Protein AF-A0A2E9J231-F1 (afdb_monomer)

Secondary structure (DSSP, 8-state):
-------HHHHHHHHHHTT--EEEEEEEETTEEEEEEEEETTEEEEEE------TTTTTS-SS-TT-EEEEEEEEEEPGGGHHHHHHHHHHHHHTT-EEE--SPPPTTS-EEEEEEEEEE--TT----HHHHHHHHHHHHHHHHHHHHTT-

Foldseek 3Di:
DDDLWCAQVVLQVLCVVVPFDWDWAWPDVVQTFIWIWTQDPNFTKIKGTFRDPDPVNVPPDPPPQPGWIKIKGKDKAAQVCVVLVVQLQVQVVVVQKHKDFVDDQDPRRITIIMIMHIGHDDGPDNDDSVNVVVVNVVNVCSNVVSVVVSD

Structure (mmCIF, N/CA/C/O backbone):
data_AF-A0A2E9J231-F1
#
_entry.id   AF-A0A2E9J231-F1
#
loop_
_atom_site.group_PDB
_atom_site.id
_atom_site.type_symbol
_atom_site.label_atom_id
_atom_site.label_alt_id
_atom_site.label_comp_id
_atom_site.label_asym_id
_atom_site.label_entity_id
_atom_site.label_seq_id
_atom_site.pdbx_PDB_ins_code
_atom_site.Cartn_x
_atom_site.Cartn_y
_atom_site.Cartn_z
_atom_site.occupancy
_atom_site.B_iso_or_equiv
_atom_site.auth_seq_id
_atom_site.auth_comp_id
_atom_site.auth_as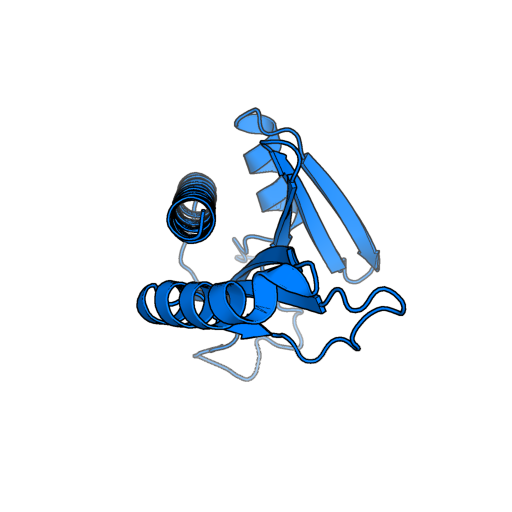ym_id
_atom_site.auth_atom_id
_atom_site.pdbx_PDB_model_num
ATOM 1 N N . MET A 1 1 ? 23.426 4.637 -20.842 1.00 31.00 1 MET A N 1
ATOM 2 C CA . MET A 1 1 ? 22.431 5.181 -19.900 1.00 31.00 1 MET A CA 1
ATOM 3 C C . MET A 1 1 ? 21.522 4.022 -19.512 1.00 31.00 1 MET A C 1
ATOM 5 O O . MET A 1 1 ? 20.734 3.590 -20.341 1.00 31.00 1 MET A O 1
ATOM 9 N N . ARG A 1 2 ? 21.750 3.392 -18.357 1.00 39.44 2 ARG A N 1
ATOM 10 C CA . ARG A 1 2 ? 20.934 2.273 -17.866 1.00 39.44 2 ARG A CA 1
ATOM 11 C C . ARG A 1 2 ? 20.510 2.614 -16.450 1.00 39.44 2 ARG A C 1
ATOM 13 O O . ARG A 1 2 ? 21.340 2.570 -15.558 1.00 39.44 2 ARG A O 1
ATOM 20 N N . THR A 1 3 ? 19.240 2.944 -16.291 1.00 44.28 3 THR A N 1
ATOM 21 C CA . THR A 1 3 ? 18.551 2.940 -15.002 1.00 44.28 3 THR A CA 1
ATOM 22 C C . THR A 1 3 ? 17.097 2.588 -15.297 1.00 44.28 3 THR A C 1
ATOM 24 O O . THR A 1 3 ? 16.215 3.430 -15.475 1.00 44.28 3 THR A O 1
ATOM 27 N N . ASN A 1 4 ? 16.853 1.280 -15.403 1.00 50.91 4 ASN A N 1
ATOM 28 C CA . ASN A 1 4 ? 15.524 0.668 -15.431 1.00 50.91 4 ASN A CA 1
ATOM 29 C C . ASN A 1 4 ? 14.847 0.758 -14.044 1.00 50.91 4 ASN A C 1
ATOM 31 O O . ASN A 1 4 ? 14.121 -0.139 -13.643 1.00 50.91 4 ASN A O 1
ATOM 35 N N . GLU A 1 5 ? 15.062 1.845 -13.301 1.00 62.34 5 GLU A N 1
ATOM 36 C CA . GLU A 1 5 ? 14.550 2.002 -11.940 1.00 62.34 5 GLU A CA 1
ATOM 37 C C . GLU A 1 5 ? 13.026 2.158 -11.987 1.00 62.34 5 GLU A C 1
ATOM 39 O O . GLU A 1 5 ? 12.504 2.960 -12.774 1.00 62.34 5 GLU A O 1
ATOM 44 N N . LEU A 1 6 ? 12.316 1.347 -11.198 1.00 74.44 6 LEU A N 1
ATOM 45 C CA . LEU A 1 6 ? 10.869 1.411 -10.986 1.00 74.44 6 LEU A CA 1
ATOM 46 C C . LEU A 1 6 ? 10.516 2.663 -10.179 1.00 74.44 6 LEU A C 1
ATOM 48 O O . LEU A 1 6 ? 10.205 2.585 -8.993 1.00 74.44 6 LEU A O 1
ATOM 52 N N . SER A 1 7 ? 10.569 3.827 -10.819 1.00 83.25 7 SER A N 1
ATOM 53 C CA . SER A 1 7 ? 10.063 5.056 -10.215 1.00 83.25 7 SER A CA 1
ATOM 54 C C . SER A 1 7 ? 8.559 4.959 -9.964 1.00 83.25 7 SER A C 1
ATOM 56 O O . SER A 1 7 ? 7.843 4.234 -10.666 1.00 83.25 7 SER A O 1
ATOM 58 N N . SER A 1 8 ? 8.050 5.752 -9.020 1.00 87.75 8 SER A N 1
ATOM 59 C CA . SER A 1 8 ? 6.607 5.854 -8.761 1.00 87.75 8 SER A CA 1
ATOM 60 C C . SER A 1 8 ?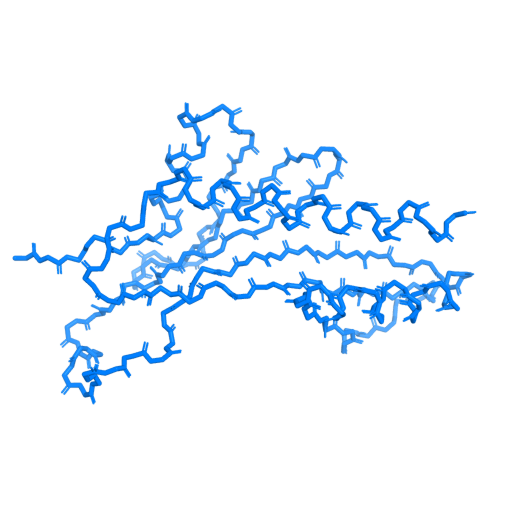 5.809 6.158 -10.034 1.00 87.75 8 SER A C 1
ATOM 62 O O . SER A 1 8 ? 4.732 5.604 -10.238 1.00 87.75 8 SER A O 1
ATOM 64 N N . ARG A 1 9 ? 6.365 6.945 -10.965 1.00 88.50 9 ARG A N 1
ATOM 65 C CA . ARG A 1 9 ? 5.754 7.207 -12.277 1.00 88.50 9 ARG A CA 1
ATOM 66 C C . ARG A 1 9 ? 5.621 5.956 -13.146 1.00 88.50 9 ARG A C 1
ATOM 68 O O . ARG A 1 9 ? 4.551 5.725 -13.702 1.00 88.50 9 ARG A O 1
ATOM 75 N N . LYS A 1 10 ? 6.671 5.134 -13.255 1.00 88.00 10 LYS A N 1
ATOM 76 C CA . LYS A 1 10 ? 6.605 3.876 -14.021 1.00 88.00 10 LYS A CA 1
ATOM 77 C C . LYS A 1 10 ? 5.633 2.887 -13.386 1.00 88.00 10 LYS A C 1
ATOM 79 O O . LYS A 1 10 ? 4.888 2.222 -14.104 1.00 88.00 10 LYS A O 1
ATOM 84 N N . ILE A 1 11 ? 5.620 2.816 -12.053 1.00 91.38 11 ILE A N 1
ATOM 85 C CA . ILE A 1 11 ? 4.663 1.993 -11.306 1.00 91.38 11 ILE A CA 1
ATOM 86 C C . ILE A 1 11 ? 3.233 2.455 -11.608 1.00 91.38 11 ILE A C 1
ATOM 88 O O . ILE A 1 11 ? 2.403 1.633 -11.987 1.00 91.38 11 ILE A O 1
ATOM 92 N N . TYR A 1 12 ? 2.961 3.760 -11.531 1.00 93.81 12 TYR A N 1
ATOM 93 C CA . TYR A 1 12 ? 1.663 4.344 -11.870 1.00 93.81 12 TYR A CA 1
ATOM 94 C C . TYR A 1 12 ? 1.226 3.997 -13.299 1.00 93.81 12 TYR A C 1
ATOM 96 O O . TYR A 1 12 ? 0.130 3.478 -13.501 1.00 93.81 12 TYR A O 1
ATOM 104 N N . GLU A 1 13 ? 2.081 4.220 -14.299 1.00 93.06 13 GLU A N 1
ATOM 105 C CA . GLU A 1 13 ? 1.758 3.903 -15.696 1.00 93.06 13 GLU A CA 1
ATOM 106 C C . GLU A 1 13 ? 1.474 2.411 -15.905 1.00 93.06 13 GLU A C 1
ATOM 108 O O . GLU A 1 13 ? 0.564 2.046 -16.653 1.00 93.06 13 GLU A O 1
ATOM 113 N N . GLY A 1 14 ? 2.246 1.547 -15.245 1.00 93.31 14 GLY A N 1
ATOM 114 C CA . GLY A 1 14 ? 2.055 0.105 -15.290 1.00 93.31 14 GLY A CA 1
ATOM 115 C C . GLY A 1 14 ? 0.740 -0.342 -14.641 1.00 93.31 14 GLY A C 1
ATOM 116 O O . GLY A 1 14 ? -0.001 -1.119 -15.240 1.00 93.31 14 GLY A O 1
ATOM 117 N N . LEU A 1 15 ? 0.403 0.202 -13.469 1.00 95.00 15 LEU A N 1
ATOM 118 C CA . LEU A 1 15 ? -0.863 -0.061 -12.778 1.00 95.00 15 LEU A CA 1
ATOM 119 C C . LEU A 1 15 ? -2.072 0.418 -13.591 1.00 95.00 15 LEU A C 1
ATOM 121 O O . LEU A 1 15 ? -3.029 -0.340 -13.758 1.00 95.00 15 LEU A O 1
ATOM 125 N N . LYS A 1 16 ? -2.013 1.623 -14.177 1.00 96.31 16 LYS A N 1
ATOM 126 C CA . LYS A 1 16 ? -3.076 2.137 -15.060 1.00 96.31 16 LYS A CA 1
ATOM 127 C C . LYS A 1 16 ? -3.297 1.230 -16.267 1.00 96.31 16 LYS A C 1
ATOM 129 O O . LYS A 1 16 ? -4.442 0.949 -16.611 1.00 96.31 16 LYS A O 1
ATOM 134 N N . LYS A 1 17 ? -2.222 0.741 -16.898 1.00 96.00 17 LYS A N 1
ATOM 135 C CA . LYS A 1 17 ? -2.308 -0.217 -18.018 1.00 96.00 17 LYS A CA 1
ATOM 136 C C . LYS A 1 17 ? -2.927 -1.552 -17.599 1.00 96.00 17 LYS A C 1
ATOM 138 O O . LYS A 1 17 ? -3.641 -2.151 -18.395 1.00 96.00 17 LYS A O 1
ATOM 143 N N . ALA A 1 18 ? -2.683 -1.992 -16.365 1.00 95.38 18 ALA A N 1
ATOM 144 C CA . ALA A 1 18 ? -3.286 -3.191 -15.787 1.00 95.38 18 ALA A CA 1
ATOM 145 C C . ALA A 1 18 ? -4.738 -2.988 -15.299 1.00 95.38 18 ALA A C 1
ATOM 147 O O . ALA A 1 18 ? -5.363 -3.944 -14.849 1.00 95.38 18 ALA A O 1
ATOM 148 N N . GLY A 1 19 ? -5.293 -1.773 -15.409 1.00 96.38 19 GLY A N 1
ATOM 149 C CA . GLY A 1 19 ? -6.690 -1.472 -15.084 1.00 96.38 19 GLY A CA 1
ATOM 150 C C . GLY A 1 19 ? -6.951 -1.065 -13.632 1.00 96.38 19 GLY A C 1
ATOM 151 O O . GLY A 1 19 ? -8.109 -1.009 -13.229 1.00 96.38 19 GLY A O 1
ATOM 152 N N . TYR A 1 20 ? -5.910 -0.768 -12.850 1.00 96.75 20 TYR A N 1
ATOM 153 C CA . TYR A 1 20 ? -6.082 -0.265 -11.487 1.00 96.75 20 TYR A CA 1
ATOM 154 C C . TYR A 1 20 ? -6.616 1.173 -11.485 1.00 96.75 20 TYR A C 1
ATOM 156 O O . TYR A 1 20 ? -6.170 2.032 -12.256 1.00 96.75 20 TYR A O 1
ATOM 164 N N . GLU A 1 21 ? -7.546 1.448 -10.572 1.00 97.19 21 GLU A N 1
ATOM 165 C CA . GLU A 1 21 ? -7.937 2.808 -10.221 1.00 97.19 21 GLU A CA 1
ATOM 166 C C . GLU A 1 21 ? -6.859 3.398 -9.308 1.00 97.19 21 GLU A C 1
ATOM 168 O O . GLU A 1 21 ? -6.712 3.013 -8.148 1.00 97.19 21 GLU A O 1
ATOM 173 N N . CYS A 1 22 ? -6.038 4.286 -9.861 1.00 96.88 22 CYS A N 1
ATOM 174 C CA . CYS A 1 22 ? -4.944 4.901 -9.130 1.00 96.88 22 CYS A CA 1
ATOM 175 C C . CYS A 1 22 ? -4.607 6.295 -9.656 1.00 96.88 22 CYS A C 1
ATOM 177 O O . CYS A 1 22 ? -4.841 6.592 -10.836 1.00 96.88 22 CYS A O 1
ATOM 179 N N . ASP A 1 23 ? -3.977 7.079 -8.784 1.00 96.81 23 ASP A N 1
ATOM 180 C CA . ASP A 1 23 ? -3.450 8.416 -9.039 1.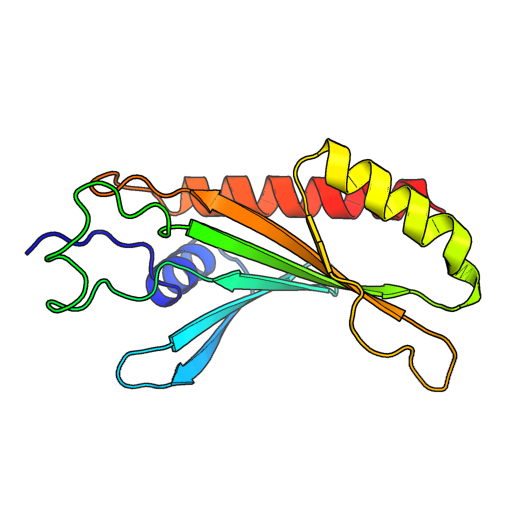00 96.81 23 ASP A CA 1
ATOM 181 C C . ASP A 1 23 ? -1.968 8.509 -8.659 1.00 96.81 23 ASP A C 1
ATOM 183 O O . ASP A 1 23 ? -1.460 7.753 -7.828 1.00 96.81 23 ASP A O 1
ATOM 187 N N . LEU A 1 24 ? -1.267 9.449 -9.293 1.00 93.56 24 LEU A N 1
ATOM 188 C CA . LEU A 1 24 ? 0.119 9.784 -8.981 1.00 93.56 24 LEU A CA 1
ATOM 189 C C . LEU A 1 24 ? 0.143 11.087 -8.176 1.00 93.56 24 LEU A C 1
ATOM 191 O O . LEU A 1 24 ? -0.113 12.162 -8.721 1.00 93.56 24 LEU A O 1
ATOM 195 N N . ASP A 1 25 ? 0.463 10.981 -6.891 1.00 91.25 25 ASP A N 1
ATOM 196 C CA . ASP A 1 25 ? 0.592 12.106 -5.967 1.00 91.25 25 ASP A CA 1
ATOM 197 C C . ASP A 1 25 ? 2.043 12.604 -5.988 1.00 91.25 25 ASP A C 1
ATOM 199 O O . ASP A 1 25 ? 2.957 11.878 -5.598 1.00 91.25 25 ASP A O 1
ATOM 203 N N . ILE A 1 26 ? 2.256 13.817 -6.507 1.00 86.62 26 ILE A N 1
ATOM 204 C CA . ILE A 1 26 ? 3.575 14.431 -6.710 1.00 86.62 26 ILE A CA 1
ATOM 205 C C . ILE A 1 26 ? 3.698 15.629 -5.773 1.00 86.62 26 ILE A C 1
ATOM 207 O O . ILE A 1 26 ? 3.012 16.635 -5.968 1.00 86.62 26 ILE A O 1
ATOM 211 N N . TRP A 1 27 ? 4.624 15.570 -4.816 1.00 84.50 27 TRP A N 1
ATOM 212 C CA . TRP A 1 27 ? 4.870 16.681 -3.887 1.00 84.50 27 TRP A CA 1
ATOM 213 C C . TRP A 1 27 ? 6.138 17.479 -4.212 1.00 84.50 27 TRP A C 1
ATOM 215 O O . TRP A 1 27 ? 6.282 18.611 -3.751 1.00 84.50 27 TRP A O 1
ATOM 225 N N . MET A 1 28 ? 7.026 16.953 -5.062 1.00 73.94 28 MET A N 1
ATOM 226 C CA . MET A 1 28 ? 8.160 17.694 -5.622 1.00 73.94 28 MET A CA 1
ATOM 227 C C . MET A 1 28 ? 8.327 17.357 -7.102 1.00 73.94 28 MET A C 1
ATOM 229 O O . MET A 1 28 ? 8.202 16.201 -7.483 1.00 73.94 28 MET A O 1
ATOM 233 N N . LYS A 1 29 ? 8.587 18.359 -7.954 1.00 72.38 29 LYS A N 1
ATOM 234 C CA . LYS A 1 29 ? 8.720 18.157 -9.412 1.00 72.38 29 LYS A CA 1
ATOM 235 C C . LYS A 1 29 ? 10.165 17.986 -9.892 1.00 72.38 29 LYS A C 1
ATOM 237 O O . LYS A 1 29 ? 10.371 17.357 -10.925 1.00 72.38 29 LYS A O 1
ATOM 242 N N . THR A 1 30 ? 11.148 18.543 -9.177 1.00 73.19 30 THR A N 1
ATOM 243 C CA . THR A 1 30 ? 12.561 18.516 -9.591 1.00 73.19 30 THR A CA 1
ATOM 244 C C . THR A 1 30 ? 13.509 18.469 -8.374 1.00 73.19 30 THR A C 1
ATOM 246 O O . THR A 1 30 ? 13.688 19.510 -7.73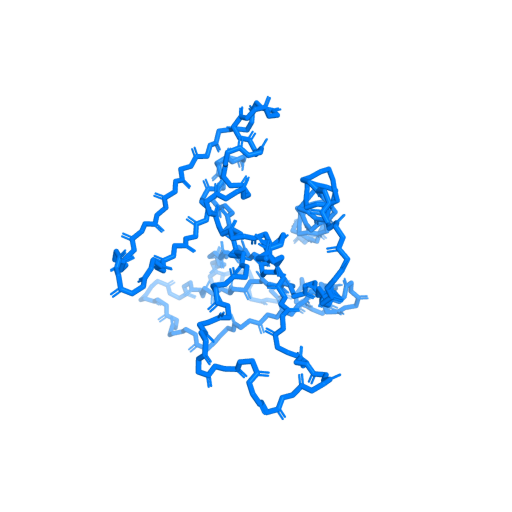8 1.00 73.19 30 THR A O 1
ATOM 249 N N . PRO A 1 31 ? 14.146 17.316 -8.065 1.00 67.81 31 PRO A N 1
ATOM 250 C CA . PRO A 1 31 ?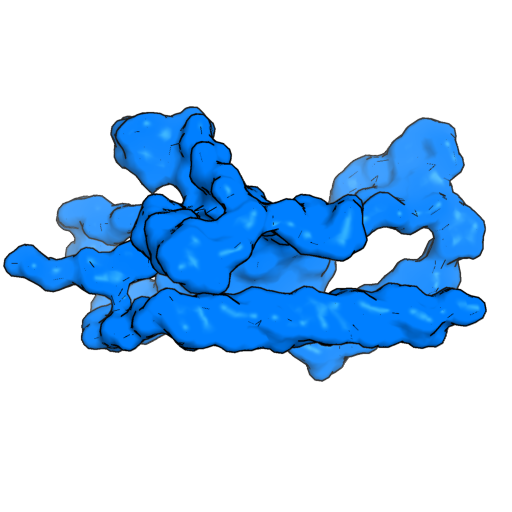 13.830 15.990 -8.612 1.00 67.81 31 PRO A CA 1
ATOM 251 C C . PRO A 1 31 ? 12.376 15.599 -8.303 1.00 67.81 31 PRO A C 1
ATOM 253 O O . PRO A 1 31 ? 11.761 16.141 -7.386 1.00 67.81 31 PRO A O 1
ATOM 256 N N . GLU A 1 32 ? 11.795 14.727 -9.124 1.00 72.75 32 GLU A N 1
ATOM 257 C CA . GLU A 1 32 ? 10.419 14.275 -8.912 1.00 72.75 32 GLU A CA 1
ATOM 258 C C . GLU A 1 32 ? 10.350 13.364 -7.690 1.00 72.75 32 GLU A C 1
ATOM 260 O O . GLU A 1 32 ? 10.996 12.321 -7.691 1.00 72.75 32 GLU A O 1
ATOM 265 N N . TRP A 1 33 ? 9.557 13.752 -6.691 1.00 78.50 33 TRP A N 1
ATOM 266 C CA . TRP A 1 33 ? 9.192 12.915 -5.551 1.00 78.50 33 TRP A CA 1
ATOM 267 C C . TRP A 1 33 ? 7.693 12.667 -5.610 1.00 78.50 33 TRP A C 1
ATOM 269 O O . TRP A 1 33 ? 6.890 13.612 -5.611 1.00 78.50 33 TRP A O 1
ATOM 279 N N . ALA A 1 34 ? 7.337 11.394 -5.744 1.00 85.38 34 ALA A N 1
ATOM 280 C CA . ALA A 1 34 ? 5.974 10.986 -6.012 1.00 85.38 34 ALA A CA 1
ATOM 281 C C . ALA A 1 34 ? 5.660 9.619 -5.409 1.00 85.38 34 ALA A C 1
ATOM 283 O O . ALA A 1 34 ? 6.542 8.791 -5.195 1.00 85.38 34 ALA A O 1
ATOM 284 N N . ARG A 1 35 ? 4.371 9.353 -5.218 1.00 91.62 35 ARG A N 1
ATOM 285 C CA . ARG A 1 35 ? 3.836 8.063 -4.774 1.00 91.62 35 ARG A CA 1
ATOM 286 C C . ARG A 1 35 ? 2.574 7.737 -5.545 1.00 91.62 35 ARG A C 1
ATOM 288 O O . ARG A 1 35 ? 1.872 8.630 -6.018 1.00 91.62 35 ARG A O 1
ATOM 295 N N . VAL A 1 36 ? 2.275 6.455 -5.664 1.00 95.12 36 VAL A N 1
ATOM 296 C CA . VAL A 1 36 ? 1.060 5.981 -6.317 1.00 95.12 36 VAL A CA 1
ATOM 297 C C . VAL A 1 36 ? 0.014 5.690 -5.257 1.00 95.12 36 VAL A C 1
ATOM 299 O O . VAL A 1 36 ? 0.258 4.875 -4.371 1.00 95.12 36 VAL A O 1
ATOM 302 N N . GLN A 1 37 ? -1.144 6.334 -5.358 1.00 96.62 37 GLN A N 1
ATOM 303 C CA . GLN A 1 37 ? -2.315 6.029 -4.543 1.00 96.62 37 GLN A CA 1
ATOM 304 C C . GLN A 1 37 ? -3.236 5.104 -5.331 1.00 96.62 37 GLN A C 1
ATOM 306 O O . GLN A 1 37 ? -3.651 5.447 -6.433 1.00 96.62 37 GLN A O 1
ATOM 311 N N . ILE A 1 38 ? -3.540 3.930 -4.787 1.00 97.06 38 ILE A N 1
ATOM 312 C CA . ILE A 1 38 ? -4.414 2.924 -5.396 1.00 97.06 38 ILE A CA 1
ATOM 313 C C . ILE A 1 38 ? -5.707 2.870 -4.593 1.00 97.06 38 ILE A C 1
ATOM 315 O O . ILE A 1 38 ? -5.677 2.672 -3.376 1.00 97.06 38 ILE A O 1
ATOM 319 N N . PHE A 1 39 ? -6.838 3.003 -5.274 1.00 95.31 39 PHE A N 1
ATOM 320 C CA . PHE A 1 39 ? -8.162 2.980 -4.669 1.00 95.31 39 PHE A CA 1
ATOM 321 C C . PHE A 1 39 ? -8.775 1.595 -4.872 1.00 95.31 39 PHE A C 1
ATOM 323 O O . PHE A 1 39 ? -9.086 1.191 -5.990 1.00 95.31 39 PHE A O 1
ATOM 330 N N . GLN A 1 40 ? -8.904 0.826 -3.790 1.00 92.25 40 GLN A N 1
ATOM 331 C CA . GLN A 1 40 ? -9.422 -0.541 -3.855 1.00 92.25 40 GLN A CA 1
ATOM 332 C C . GLN A 1 40 ? -10.167 -0.907 -2.569 1.00 92.25 40 GLN A C 1
ATOM 334 O O . GLN A 1 40 ? -9.656 -0.715 -1.464 1.00 92.25 40 GLN A O 1
ATOM 339 N N . ASP A 1 41 ? -11.371 -1.472 -2.708 1.00 87.62 41 ASP A N 1
ATOM 340 C CA . ASP A 1 41 ? -12.223 -1.945 -1.602 1.00 87.62 41 ASP A CA 1
ATOM 341 C C . ASP A 1 41 ? -12.494 -0.877 -0.525 1.00 87.62 41 ASP A C 1
ATOM 343 O O . ASP A 1 41 ? -12.437 -1.155 0.681 1.00 87.62 41 ASP A O 1
ATOM 347 N N . GLY A 1 42 ? -12.730 0.366 -0.968 1.00 87.62 42 GLY A N 1
ATOM 348 C CA . GLY A 1 42 ? -12.957 1.528 -0.102 1.00 87.62 42 GLY A CA 1
ATOM 349 C C . GLY A 1 42 ? -11.728 1.973 0.697 1.00 87.62 42 GLY A C 1
ATOM 350 O O . GLY A 1 42 ? -11.875 2.702 1.676 1.00 87.62 42 GLY A O 1
ATOM 351 N N . LYS A 1 43 ? -10.529 1.509 0.325 1.00 91.38 43 LYS A N 1
ATOM 352 C CA . LYS A 1 43 ? -9.255 1.849 0.965 1.00 91.38 43 LYS A CA 1
ATOM 353 C C . LYS A 1 43 ? -8.331 2.526 -0.035 1.00 91.38 43 LYS A C 1
ATOM 355 O O . LYS A 1 43 ? -8.368 2.220 -1.228 1.00 91.38 43 LYS A O 1
ATOM 360 N N . THR A 1 44 ? -7.466 3.382 0.489 1.00 95.00 44 THR A N 1
ATOM 361 C CA . THR A 1 44 ? -6.363 3.975 -0.262 1.00 95.00 44 THR A CA 1
ATOM 362 C C . THR A 1 44 ? -5.074 3.288 0.155 1.00 95.00 44 THR A C 1
ATOM 364 O O . THR A 1 44 ? -4.700 3.306 1.328 1.00 95.00 44 THR A O 1
ATOM 367 N N . TRP A 1 45 ? -4.411 2.667 -0.810 1.00 96.19 45 TRP A N 1
ATOM 368 C CA . TRP A 1 45 ? -3.111 2.037 -0.638 1.00 96.19 45 TRP A CA 1
ATOM 369 C C . TRP A 1 45 ? -2.044 2.897 -1.288 1.00 96.19 45 TRP A C 1
ATOM 371 O O . TRP A 1 45 ? -2.306 3.529 -2.308 1.00 96.19 45 TRP A O 1
ATOM 381 N N . THR A 1 46 ? -0.836 2.872 -0.745 1.00 95.44 46 THR A N 1
ATOM 382 C CA . THR A 1 46 ? 0.269 3.666 -1.277 1.00 95.44 46 THR A CA 1
ATOM 383 C C . THR A 1 46 ? 1.403 2.754 -1.719 1.00 95.44 46 THR A C 1
ATOM 385 O O . THR A 1 46 ? 1.792 1.850 -0.977 1.00 95.44 46 THR A O 1
ATOM 388 N N . ILE A 1 47 ? 1.932 3.001 -2.920 1.00 93.38 47 ILE A N 1
ATOM 389 C CA . ILE A 1 47 ? 3.188 2.420 -3.400 1.00 93.38 47 ILE A CA 1
ATOM 390 C C . ILE A 1 47 ? 4.168 3.545 -3.727 1.00 93.38 47 ILE A C 1
ATOM 392 O O . ILE A 1 47 ? 3.860 4.424 -4.532 1.00 93.38 47 ILE A O 1
ATOM 396 N N . GLU A 1 48 ? 5.359 3.485 -3.148 1.00 88.75 48 GLU A N 1
ATOM 397 C CA . GLU A 1 48 ? 6.485 4.351 -3.495 1.00 88.75 48 GLU A CA 1
ATOM 398 C C . GLU A 1 48 ? 7.522 3.512 -4.241 1.00 88.75 48 GLU A C 1
ATOM 400 O O . GLU A 1 48 ? 7.896 2.414 -3.813 1.00 88.75 48 GLU A O 1
ATOM 405 N N . GLY A 1 49 ? 7.912 4.004 -5.413 1.00 82.88 49 GLY A N 1
ATOM 406 C CA . GLY A 1 49 ? 8.987 3.435 -6.206 1.00 82.88 49 GLY A CA 1
ATOM 407 C C . GLY A 1 49 ? 10.352 3.948 -5.767 1.00 82.88 49 GLY A C 1
ATOM 408 O O . GLY A 1 49 ? 10.491 4.681 -4.794 1.00 82.88 49 GLY A O 1
ATOM 409 N N . VAL A 1 50 ? 11.370 3.577 -6.531 1.00 77.19 50 VAL A N 1
ATOM 410 C CA . VAL A 1 50 ? 12.731 4.069 -6.323 1.00 77.19 50 VAL A CA 1
ATOM 411 C C . VAL A 1 50 ? 12.837 5.481 -6.896 1.00 77.19 50 VAL A C 1
ATOM 413 O O . VAL A 1 50 ? 12.708 5.673 -8.110 1.00 77.19 50 VAL A O 1
ATOM 416 N N . ASP A 1 51 ? 13.077 6.463 -6.033 1.00 62.31 51 ASP A N 1
ATOM 417 C CA . ASP A 1 51 ? 13.383 7.827 -6.452 1.00 62.31 51 ASP A CA 1
ATOM 418 C C . ASP A 1 51 ? 14.831 7.879 -6.959 1.00 62.31 51 ASP A C 1
ATOM 420 O O . ASP A 1 51 ? 15.763 7.490 -6.260 1.00 62.31 51 ASP A O 1
ATOM 424 N N . ALA A 1 52 ? 14.985 8.307 -8.213 1.00 52.19 52 ALA A N 1
ATOM 425 C CA . ALA A 1 52 ? 16.203 8.264 -9.021 1.00 52.19 52 ALA A CA 1
ATOM 426 C C . ALA A 1 52 ? 17.533 8.332 -8.243 1.00 52.19 52 ALA A C 1
ATOM 428 O O . ALA A 1 52 ? 17.801 9.301 -7.523 1.00 52.19 52 ALA A O 1
ATOM 429 N N . ILE A 1 53 ? 18.438 7.386 -8.522 1.00 48.66 53 ILE A N 1
ATOM 430 C CA . ILE A 1 53 ? 19.864 7.547 -8.218 1.00 48.66 53 ILE A CA 1
ATOM 431 C C . ILE A 1 53 ? 20.387 8.703 -9.087 1.00 48.66 53 ILE A C 1
ATOM 433 O O . ILE A 1 53 ? 20.776 8.522 -10.241 1.00 48.66 53 ILE A O 1
ATOM 437 N N . GLY A 1 54 ? 20.374 9.930 -8.562 1.00 36.66 54 GLY A N 1
ATOM 438 C CA . GLY A 1 54 ? 21.054 11.054 -9.206 1.00 36.66 54 GLY A CA 1
ATOM 439 C C . GLY A 1 54 ? 22.539 10.729 -9.403 1.00 36.66 54 GLY A C 1
ATOM 440 O O . GLY A 1 54 ? 23.125 9.988 -8.612 1.00 36.66 54 GLY A O 1
ATOM 441 N N . GLU A 1 55 ? 23.184 11.317 -10.416 1.00 39.91 55 GLU A N 1
ATOM 442 C CA . GLU A 1 55 ? 24.614 11.108 -10.731 1.00 39.91 55 GLU A CA 1
ATOM 443 C C . GLU A 1 55 ? 25.577 11.412 -9.553 1.00 39.91 55 GLU A C 1
ATOM 445 O O . GLU A 1 55 ? 26.761 11.091 -9.618 1.00 39.91 55 GLU A O 1
ATOM 450 N N . GLY A 1 56 ? 25.078 11.971 -8.443 1.00 39.12 56 GLY A N 1
ATOM 451 C CA . GLY A 1 56 ? 25.807 12.160 -7.186 1.00 39.12 56 GLY A CA 1
ATOM 452 C C . GLY A 1 56 ? 25.668 11.045 -6.135 1.00 39.12 56 GLY A C 1
ATOM 453 O O . GLY A 1 56 ? 26.459 11.031 -5.198 1.00 39.12 56 GLY A O 1
ATOM 454 N N . ILE A 1 57 ? 24.718 10.110 -6.266 1.00 41.75 57 ILE A N 1
ATOM 455 C CA . ILE A 1 57 ? 24.481 9.023 -5.287 1.00 41.75 57 ILE A CA 1
ATOM 456 C C . ILE A 1 57 ? 25.176 7.722 -5.729 1.00 41.75 57 ILE A C 1
ATOM 458 O O . ILE A 1 57 ? 25.692 6.971 -4.903 1.00 41.75 57 ILE A O 1
ATOM 462 N N . ALA A 1 58 ? 25.295 7.494 -7.042 1.00 40.09 58 ALA A N 1
ATOM 463 C CA . ALA A 1 58 ? 25.874 6.275 -7.618 1.00 40.09 58 ALA A CA 1
ATOM 464 C C . ALA A 1 58 ? 27.379 6.076 -7.338 1.00 40.09 58 ALA A C 1
ATOM 466 O O . ALA A 1 58 ? 27.905 4.982 -7.543 1.00 40.09 58 ALA A O 1
ATOM 467 N N . SER A 1 59 ? 28.103 7.114 -6.901 1.00 37.50 59 SER A N 1
ATOM 468 C CA . SER A 1 59 ? 29.568 7.050 -6.785 1.00 37.50 59 SER A CA 1
ATOM 469 C C . SER A 1 59 ? 30.091 6.371 -5.513 1.00 37.50 59 SER A C 1
ATOM 471 O O . SER A 1 59 ? 31.303 6.184 -5.407 1.00 37.50 59 SER A O 1
ATOM 473 N N . GLN A 1 60 ? 29.230 5.965 -4.567 1.00 34.97 60 GLN A N 1
ATOM 474 C CA . GLN A 1 60 ? 29.703 5.439 -3.275 1.00 34.97 60 GLN A CA 1
ATOM 475 C C . GLN A 1 60 ? 29.249 4.040 -2.864 1.00 34.97 60 GLN A C 1
ATOM 477 O O . GLN A 1 60 ? 29.813 3.507 -1.910 1.00 34.97 60 GLN A O 1
ATOM 482 N N . THR A 1 61 ? 28.332 3.371 -3.558 1.00 36.56 61 THR A N 1
ATOM 483 C CA . THR A 1 61 ? 27.830 2.088 -3.043 1.00 36.56 61 THR A CA 1
ATOM 484 C C . THR A 1 61 ? 27.615 1.063 -4.146 1.00 36.56 61 THR A C 1
ATOM 486 O O . THR A 1 61 ? 26.555 0.950 -4.743 1.00 36.56 61 THR A O 1
ATOM 489 N N . LYS A 1 62 ? 28.623 0.197 -4.329 1.00 37.00 62 LYS A N 1
ATOM 490 C CA . LYS A 1 62 ? 28.518 -1.088 -5.056 1.00 37.00 62 LYS A CA 1
ATOM 491 C C . LYS A 1 62 ? 27.559 -2.107 -4.395 1.00 37.00 62 LYS A C 1
ATOM 493 O O . LYS A 1 62 ? 27.494 -3.246 -4.834 1.00 37.00 62 LYS A O 1
ATOM 498 N N . PHE A 1 63 ? 26.821 -1.677 -3.373 1.00 40.19 63 PHE A N 1
ATOM 499 C CA . PHE A 1 63 ? 25.645 -2.296 -2.764 1.00 40.19 63 PHE A CA 1
ATOM 500 C C . PHE A 1 63 ? 24.801 -1.150 -2.178 1.00 40.19 63 PHE A C 1
ATOM 502 O O . PHE A 1 63 ? 25.039 -0.738 -1.044 1.00 40.19 63 PHE A O 1
ATOM 509 N N . SER A 1 64 ? 23.880 -0.546 -2.932 1.00 44.94 64 SER A N 1
ATOM 510 C CA . SER A 1 64 ? 22.933 0.409 -2.342 1.00 44.94 64 SER A CA 1
ATOM 511 C C . SER A 1 64 ? 21.830 -0.389 -1.645 1.00 44.94 64 SER A C 1
ATOM 513 O O . SER A 1 64 ? 20.819 -0.729 -2.255 1.00 44.94 64 SER A O 1
ATOM 515 N N . ASN A 1 65 ? 22.032 -0.716 -0.369 1.00 45.47 65 ASN A N 1
ATOM 516 C CA . ASN A 1 65 ? 21.062 -1.419 0.485 1.00 45.47 65 ASN A CA 1
ATOM 517 C C . ASN A 1 65 ? 19.716 -0.671 0.667 1.00 45.47 65 ASN A C 1
ATOM 519 O O . ASN A 1 65 ? 18.856 -1.150 1.399 1.00 45.47 65 ASN A O 1
ATOM 523 N N . ASP A 1 66 ? 19.523 0.460 -0.017 1.00 57.06 66 ASP A N 1
ATOM 524 C CA . ASP A 1 66 ? 18.412 1.393 0.159 1.00 57.06 66 ASP A CA 1
ATOM 525 C C . ASP A 1 66 ? 17.475 1.476 -1.063 1.00 57.06 66 ASP A C 1
ATOM 527 O O . ASP A 1 66 ? 16.606 2.341 -1.104 1.00 57.06 66 ASP A O 1
ATOM 531 N N . LEU A 1 67 ? 17.617 0.601 -2.071 1.00 70.56 67 LEU A N 1
ATOM 532 C CA . LEU A 1 67 ? 16.633 0.519 -3.159 1.00 70.56 67 LEU A CA 1
ATOM 533 C C . LEU A 1 67 ? 15.515 -0.434 -2.751 1.00 70.56 67 LEU A C 1
ATOM 535 O O . LEU A 1 67 ? 15.710 -1.649 -2.676 1.00 70.56 67 LEU A O 1
ATOM 539 N N . TYR A 1 68 ? 14.332 0.105 -2.500 1.00 78.25 68 TYR A N 1
ATOM 540 C CA . TYR A 1 68 ? 13.153 -0.684 -2.181 1.00 78.25 68 TYR A CA 1
ATOM 541 C C . TYR A 1 68 ? 11.914 -0.114 -2.859 1.00 78.25 68 TYR A C 1
ATOM 543 O O . TYR A 1 68 ? 11.803 1.083 -3.097 1.00 78.25 68 TYR A O 1
ATOM 551 N N . ILE A 1 69 ? 10.958 -0.997 -3.134 1.00 86.06 69 ILE A N 1
ATOM 552 C CA . ILE A 1 69 ? 9.569 -0.605 -3.359 1.00 86.06 69 ILE A CA 1
ATOM 553 C C . ILE A 1 69 ? 8.886 -0.632 -2.003 1.00 86.06 69 ILE A C 1
ATOM 555 O O . ILE A 1 69 ? 8.909 -1.657 -1.313 1.00 86.06 69 ILE A O 1
ATOM 559 N N . HIS A 1 70 ? 8.272 0.478 -1.628 1.00 91.12 70 HIS A N 1
ATOM 560 C CA . HIS A 1 70 ? 7.564 0.600 -0.367 1.00 91.12 70 HIS A CA 1
ATOM 561 C C . HIS A 1 70 ? 6.061 0.475 -0.615 1.00 91.12 70 HIS A C 1
ATOM 563 O O . HIS A 1 70 ? 5.509 1.214 -1.424 1.00 91.12 70 HIS A O 1
ATOM 569 N N . ILE A 1 71 ? 5.396 -0.474 0.046 1.00 94.06 71 ILE A N 1
ATOM 570 C CA . ILE A 1 71 ? 3.936 -0.634 -0.018 1.00 94.06 71 ILE A CA 1
ATOM 571 C C . ILE A 1 71 ? 3.369 -0.416 1.375 1.00 94.06 71 ILE A C 1
ATOM 573 O O . ILE A 1 71 ? 3.844 -1.047 2.322 1.00 94.06 71 ILE A O 1
ATOM 577 N N . GLN A 1 72 ? 2.346 0.429 1.497 1.00 95.62 72 GLN A N 1
ATOM 578 C CA . GLN A 1 72 ? 1.774 0.781 2.793 1.00 95.62 72 GLN A CA 1
ATOM 579 C C . GLN A 1 72 ? 0.268 1.072 2.767 1.00 95.62 72 GLN A C 1
ATOM 581 O O . GLN A 1 72 ? -0.328 1.341 1.720 1.00 95.62 72 GLN A O 1
ATOM 586 N N . ILE A 1 73 ? -0.337 1.027 3.953 1.00 96.19 73 ILE A N 1
ATOM 587 C CA . ILE A 1 73 ? -1.719 1.429 4.224 1.00 96.19 73 ILE A CA 1
ATOM 588 C C . ILE A 1 73 ? -1.851 1.959 5.652 1.00 96.19 73 ILE A C 1
ATOM 590 O O . ILE A 1 73 ? -1.299 1.385 6.589 1.00 96.19 73 ILE A O 1
ATOM 594 N N . GLU A 1 74 ? -2.642 3.011 5.829 1.00 93.75 74 GLU A N 1
ATOM 595 C CA . GLU A 1 74 ? -3.067 3.477 7.147 1.00 93.75 74 GLU A CA 1
ATOM 596 C C . GLU A 1 74 ? -4.413 2.854 7.526 1.00 93.75 74 GLU A C 1
ATOM 598 O O . GLU A 1 74 ? -5.358 2.824 6.731 1.00 93.75 74 GLU A O 1
ATOM 603 N N . LYS A 1 75 ? -4.523 2.370 8.765 1.00 92.62 75 LYS A N 1
ATOM 604 C CA . LYS A 1 75 ? -5.789 1.927 9.351 1.00 92.62 75 LYS A CA 1
ATOM 605 C C . LYS A 1 75 ? -6.073 2.709 10.625 1.00 92.62 75 LYS A C 1
ATOM 607 O O . LYS A 1 75 ? -5.276 2.705 11.557 1.00 92.62 75 LYS A O 1
ATOM 612 N N . VAL A 1 76 ? -7.257 3.314 10.670 1.00 92.19 76 VAL A N 1
ATOM 613 C CA . VAL A 1 76 ? -7.825 3.899 11.889 1.00 92.19 76 VAL A CA 1
ATOM 614 C C . VAL A 1 76 ? -8.529 2.801 12.682 1.00 92.19 76 VAL A C 1
ATOM 616 O O . VAL A 1 76 ? -9.453 2.172 12.157 1.00 92.19 76 VAL A O 1
ATOM 619 N N . PHE A 1 77 ? -8.103 2.566 13.917 1.00 91.12 77 PHE A N 1
ATOM 620 C CA . PHE A 1 77 ? -8.749 1.680 14.882 1.00 91.12 77 PHE A CA 1
ATOM 621 C C . PHE A 1 77 ? -9.502 2.502 15.913 1.00 91.12 77 PHE A C 1
ATOM 623 O O . PHE A 1 77 ? -8.991 3.503 16.411 1.00 91.12 77 PHE A O 1
ATOM 630 N N . LYS A 1 78 ? -10.727 2.098 16.230 1.00 91.44 78 LYS A N 1
ATOM 631 C CA . LYS A 1 78 ? -11.507 2.741 17.286 1.00 91.44 78 LYS A CA 1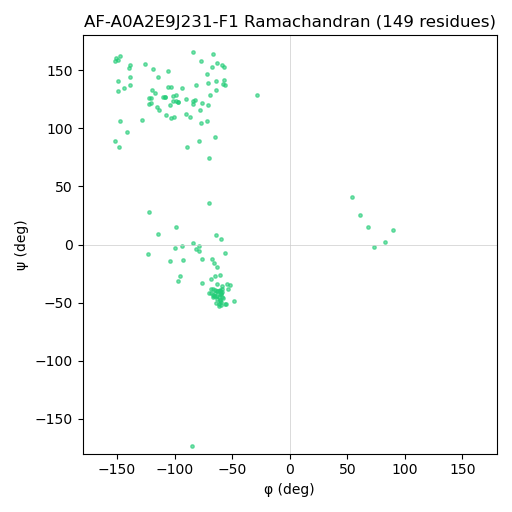
ATOM 632 C C . LYS A 1 78 ? -11.008 2.292 18.656 1.00 91.44 78 LYS A C 1
ATOM 634 O O . LYS A 1 78 ? -10.438 1.214 18.786 1.00 91.44 78 LYS A O 1
ATOM 639 N N . LYS A 1 79 ? -11.281 3.091 19.687 1.00 86.75 79 LYS A N 1
ATOM 640 C CA . LYS A 1 79 ? -10.869 2.810 21.070 1.00 86.75 79 LYS A CA 1
ATOM 641 C C . LYS A 1 79 ? -11.317 1.426 21.563 1.00 86.75 79 LYS A C 1
ATOM 643 O O . LYS A 1 79 ? -10.604 0.745 22.288 1.00 86.75 79 LYS A O 1
ATOM 648 N N . GLU A 1 80 ? -12.514 0.993 21.180 1.00 85.75 80 GLU A N 1
ATOM 649 C CA . GLU A 1 80 ? -13.053 -0.322 21.538 1.00 85.75 80 GLU A CA 1
ATOM 650 C C . GLU A 1 80 ? -12.312 -1.506 20.886 1.00 85.75 80 GLU A C 1
ATOM 652 O O . GLU A 1 80 ? -12.503 -2.649 21.300 1.00 85.75 80 GLU A O 1
ATOM 657 N N . GLU A 1 81 ? -11.452 -1.253 19.896 1.00 84.12 81 GLU A N 1
ATOM 658 C CA . GLU A 1 81 ? -10.706 -2.268 19.153 1.00 84.12 81 GLU A CA 1
ATOM 659 C C . GLU A 1 81 ? -9.303 -2.530 19.737 1.00 84.12 81 GLU A C 1
ATOM 661 O O . GLU A 1 81 ? -8.621 -3.414 19.226 1.00 84.12 81 GLU A O 1
ATOM 666 N N . ASP A 1 82 ? -8.858 -1.847 20.802 1.00 76.38 82 ASP A N 1
ATOM 667 C CA . ASP A 1 82 ? -7.462 -1.869 21.294 1.00 76.38 82 ASP A CA 1
ATOM 668 C C . ASP A 1 82 ? -6.861 -3.284 21.447 1.00 76.38 82 ASP A C 1
ATOM 670 O O . ASP A 1 82 ? -5.788 -3.578 20.914 1.00 76.38 82 ASP A O 1
ATOM 674 N N . ALA A 1 83 ? -7.573 -4.213 22.099 1.00 75.75 83 ALA A N 1
ATOM 675 C CA . ALA A 1 83 ? -7.100 -5.594 22.271 1.00 75.75 83 ALA A CA 1
ATOM 676 C C . ALA A 1 83 ? -6.978 -6.360 20.936 1.00 75.75 83 ALA A C 1
ATOM 678 O O . ALA A 1 83 ? -6.171 -7.283 20.796 1.00 75.75 83 ALA A O 1
ATOM 679 N N . SER A 1 84 ? -7.779 -5.981 19.938 1.00 83.88 84 SER A N 1
ATOM 680 C CA . SER A 1 84 ? -7.712 -6.532 18.585 1.00 83.88 84 SER A CA 1
ATOM 681 C C . SER A 1 84 ? -6.523 -5.963 17.800 1.00 83.88 84 SER A C 1
ATOM 683 O O . SER A 1 84 ? -5.889 -6.706 17.046 1.00 83.88 84 SER A O 1
ATOM 685 N N . VAL A 1 85 ? -6.144 -4.698 18.044 1.00 89.19 85 VAL A N 1
ATOM 686 C CA . VAL A 1 85 ? -5.020 -4.022 17.373 1.00 89.19 85 VAL A CA 1
ATOM 687 C C . VAL A 1 85 ? -3.710 -4.760 17.624 1.00 89.19 85 VAL A C 1
ATOM 689 O O . VAL A 1 85 ? -3.004 -5.099 16.673 1.00 89.19 85 VAL A O 1
ATOM 692 N N . GLU A 1 86 ? -3.398 -5.090 18.880 1.00 89.69 86 GLU A N 1
ATOM 693 C CA . GLU A 1 86 ? -2.162 -5.810 19.219 1.00 89.69 86 GLU A CA 1
ATOM 694 C C . GLU A 1 86 ? -2.078 -7.185 18.541 1.00 89.69 86 GLU A C 1
ATOM 696 O O . GLU A 1 86 ? -1.014 -7.606 18.076 1.00 89.69 86 GLU A O 1
ATOM 701 N N . ASN A 1 87 ? -3.205 -7.897 18.459 1.00 91.06 87 ASN A N 1
ATOM 702 C CA . ASN A 1 87 ? -3.273 -9.203 17.809 1.00 91.06 87 ASN A CA 1
ATOM 703 C C . ASN A 1 87 ? -3.077 -9.092 16.290 1.00 91.06 87 ASN A C 1
ATOM 705 O O . ASN A 1 87 ? -2.340 -9.899 15.712 1.00 91.06 87 ASN A O 1
ATOM 709 N N . ILE A 1 88 ? -3.682 -8.080 15.660 1.00 93.56 88 ILE A N 1
ATOM 710 C CA . ILE A 1 88 ? -3.508 -7.772 14.235 1.00 93.56 88 ILE A CA 1
ATOM 711 C C . ILE A 1 88 ? -2.042 -7.446 13.944 1.00 93.56 88 ILE A C 1
ATOM 713 O O . ILE A 1 88 ? -1.444 -8.082 13.074 1.00 93.56 88 ILE A O 1
ATOM 717 N N . ILE A 1 89 ? -1.439 -6.529 14.711 1.00 94.19 89 ILE A N 1
ATOM 718 C CA . ILE A 1 89 ? -0.025 -6.148 14.580 1.00 94.19 89 ILE A CA 1
ATOM 719 C C . ILE A 1 89 ? 0.866 -7.388 14.684 1.00 94.19 89 ILE A C 1
ATOM 721 O O . ILE A 1 89 ? 1.655 -7.667 13.781 1.00 94.19 89 ILE A O 1
ATOM 725 N N . ARG A 1 90 ? 0.685 -8.203 15.730 1.00 93.25 90 ARG A N 1
ATOM 726 C CA . ARG A 1 90 ? 1.488 -9.415 15.947 1.00 93.25 90 ARG A CA 1
ATOM 727 C C . ARG A 1 90 ? 1.379 -10.403 14.782 1.00 93.25 90 ARG A C 1
ATOM 729 O O . ARG A 1 90 ? 2.367 -11.046 14.423 1.00 93.25 90 ARG A O 1
ATOM 736 N N . ARG A 1 91 ? 0.191 -10.559 14.191 1.00 92.50 91 ARG A N 1
ATOM 737 C CA . ARG A 1 91 ? -0.033 -11.444 13.037 1.00 92.50 91 ARG A CA 1
ATOM 738 C C . ARG A 1 91 ? 0.629 -10.906 11.768 1.00 92.50 91 ARG A C 1
ATOM 740 O O . ARG A 1 91 ? 1.235 -11.679 11.024 1.00 92.50 91 ARG A O 1
ATOM 747 N N . LEU A 1 92 ? 0.538 -9.602 11.533 1.00 96.06 92 LEU A N 1
ATOM 748 C CA . LEU A 1 92 ? 1.153 -8.951 10.378 1.00 96.06 92 LEU A CA 1
ATOM 749 C C . LEU A 1 92 ? 2.682 -8.964 10.466 1.00 96.06 92 LEU A C 1
ATOM 751 O O . LEU A 1 92 ? 3.336 -9.301 9.480 1.00 96.06 92 LEU A O 1
ATOM 755 N N . HIS A 1 93 ? 3.249 -8.776 11.660 1.00 95.31 93 HIS A N 1
ATOM 756 C CA . HIS A 1 93 ? 4.691 -8.913 11.900 1.00 95.31 93 HIS A CA 1
ATOM 757 C C . HIS A 1 93 ? 5.206 -10.313 11.550 1.00 95.31 93 HIS A C 1
ATOM 759 O O . HIS A 1 93 ? 6.239 -10.449 10.898 1.00 95.31 93 HIS A O 1
ATOM 765 N N . ARG A 1 94 ? 4.451 -11.372 11.886 1.00 93.38 94 ARG A N 1
ATOM 766 C CA . ARG A 1 94 ? 4.771 -12.757 11.468 1.00 93.38 94 ARG A CA 1
ATOM 767 C C . ARG A 1 94 ? 4.730 -12.958 9.949 1.00 93.38 94 ARG A C 1
ATOM 769 O O . ARG A 1 94 ? 5.306 -13.920 9.455 1.00 93.38 94 ARG A O 1
ATOM 776 N N . SER A 1 95 ? 4.059 -12.064 9.228 1.00 90.75 95 SER A N 1
ATOM 777 C CA . SER A 1 95 ? 3.967 -12.049 7.763 1.00 90.75 95 SER A CA 1
ATOM 778 C C . SER A 1 95 ? 4.958 -11.063 7.127 1.00 90.75 95 SER A C 1
ATOM 780 O O . SER A 1 95 ? 4.822 -10.732 5.949 1.00 90.75 95 SER A O 1
ATOM 782 N N . PHE A 1 96 ? 5.954 -10.597 7.892 1.00 93.06 96 PHE A N 1
ATOM 783 C CA . PHE A 1 96 ? 6.966 -9.619 7.475 1.00 93.06 96 PHE A CA 1
ATOM 784 C C . PHE A 1 96 ? 6.392 -8.253 7.064 1.00 93.06 96 PHE A C 1
ATOM 786 O O . PHE A 1 96 ? 7.008 -7.529 6.282 1.00 93.06 96 PHE A O 1
ATOM 793 N N . ILE A 1 97 ? 5.215 -7.902 7.582 1.00 96.19 97 ILE A N 1
ATOM 794 C CA . ILE A 1 97 ? 4.627 -6.567 7.464 1.00 96.19 97 ILE A CA 1
ATOM 795 C C . ILE A 1 97 ? 4.925 -5.830 8.762 1.00 96.19 97 ILE A C 1
ATOM 797 O O . ILE A 1 97 ? 4.581 -6.318 9.834 1.00 96.19 97 ILE A O 1
ATOM 801 N N . GLN A 1 98 ? 5.579 -4.681 8.657 1.00 95.62 98 GLN A N 1
ATOM 802 C CA . GLN A 1 98 ? 5.901 -3.816 9.784 1.00 95.62 98 GLN A CA 1
ATOM 803 C C . GLN A 1 98 ? 4.718 -2.905 10.114 1.00 95.62 98 GLN A C 1
ATOM 805 O O . GLN A 1 98 ? 3.775 -2.771 9.328 1.00 95.62 98 GLN A O 1
ATOM 810 N N . SER A 1 99 ? 4.772 -2.279 11.287 1.00 94.75 99 SER A N 1
ATOM 811 C CA . SER A 1 99 ? 3.777 -1.298 11.705 1.00 94.75 99 SER A CA 1
ATOM 812 C C . SER A 1 99 ? 4.421 -0.108 12.401 1.00 94.75 99 SER A C 1
ATOM 814 O O . SER A 1 99 ? 5.348 -0.297 13.185 1.00 94.75 99 SER A O 1
ATOM 816 N N . ASP A 1 100 ? 3.866 1.077 12.188 1.00 92.81 100 ASP A N 1
ATOM 817 C CA . ASP A 1 100 ? 4.143 2.285 12.959 1.00 92.81 100 ASP A CA 1
ATOM 818 C C . ASP A 1 100 ? 2.828 2.809 13.552 1.00 92.81 100 ASP A C 1
ATOM 820 O O . ASP A 1 100 ? 1.863 3.076 12.838 1.00 92.81 100 ASP A O 1
ATOM 824 N N . ASN A 1 101 ? 2.778 2.897 14.877 1.00 90.19 101 ASN A N 1
ATOM 825 C CA . ASN A 1 101 ? 1.657 3.408 15.661 1.00 90.19 101 ASN A CA 1
ATOM 826 C C . ASN A 1 101 ? 2.086 4.585 16.555 1.00 90.19 101 ASN A C 1
ATOM 828 O O . ASN A 1 101 ? 1.516 4.795 17.624 1.00 90.19 101 ASN A O 1
ATOM 832 N N . SER A 1 102 ? 3.114 5.331 16.139 1.00 87.62 102 SER A N 1
ATOM 833 C CA . SER A 1 102 ? 3.626 6.507 16.853 1.00 87.62 102 SER A CA 1
ATOM 834 C C . SER A 1 102 ? 2.750 7.754 16.699 1.00 87.62 102 SER A C 1
ATOM 836 O O . SER A 1 102 ? 2.929 8.724 17.441 1.00 87.62 102 SER A O 1
ATOM 838 N N . ALA A 1 103 ? 1.797 7.738 15.760 1.00 85.75 103 ALA A N 1
ATOM 839 C CA . ALA A 1 103 ? 0.837 8.817 15.580 1.00 85.75 103 ALA A CA 1
ATOM 840 C C . ALA A 1 103 ? 0.040 9.064 16.881 1.00 85.75 103 ALA A C 1
ATOM 842 O O . ALA A 1 103 ? -0.377 8.104 17.537 1.00 85.75 103 ALA A O 1
ATOM 843 N N . PRO A 1 104 ? -0.206 10.332 17.266 1.00 87.06 104 PRO A N 1
ATOM 844 C CA . PRO A 1 104 ? -1.018 10.640 18.435 1.00 87.06 104 PRO A CA 1
ATOM 845 C C . PRO A 1 104 ? -2.415 10.018 18.342 1.00 87.06 104 PRO A C 1
ATOM 847 O O . PRO A 1 104 ? -3.037 10.020 17.280 1.00 87.06 104 PRO A O 1
ATOM 850 N N . VAL A 1 105 ? -2.928 9.536 19.475 1.00 89.19 105 VAL A N 1
ATOM 851 C CA . VAL A 1 105 ? -4.322 9.089 19.589 1.00 89.19 105 VAL A CA 1
ATOM 852 C C . VAL A 1 105 ? -5.245 10.289 19.370 1.00 89.19 105 VAL A C 1
ATOM 854 O O . VAL A 1 105 ? -5.035 11.361 19.943 1.00 89.19 105 VAL A O 1
ATOM 857 N N . ASN A 1 106 ? -6.268 10.108 18.540 1.00 89.19 106 ASN A N 1
ATOM 858 C CA . ASN A 1 106 ? -7.256 11.134 18.232 1.00 89.19 106 ASN A CA 1
ATOM 859 C C . ASN A 1 106 ? -8.108 11.484 19.463 1.00 89.19 106 ASN A C 1
ATOM 861 O O . ASN A 1 106 ? -8.207 10.727 20.429 1.00 89.19 106 ASN A O 1
ATOM 865 N N . ASN A 1 107 ? -8.802 12.623 19.405 1.00 92.81 107 ASN A N 1
ATOM 866 C CA . ASN A 1 107 ? -9.652 13.100 20.506 1.00 92.81 107 ASN A CA 1
ATOM 867 C C . ASN A 1 107 ? -10.798 12.136 20.869 1.00 92.81 107 ASN A C 1
ATOM 869 O O . ASN A 1 107 ? -11.273 12.150 22.003 1.00 92.81 107 ASN A O 1
ATOM 873 N N . ASP A 1 108 ? -11.251 11.312 19.922 1.00 91.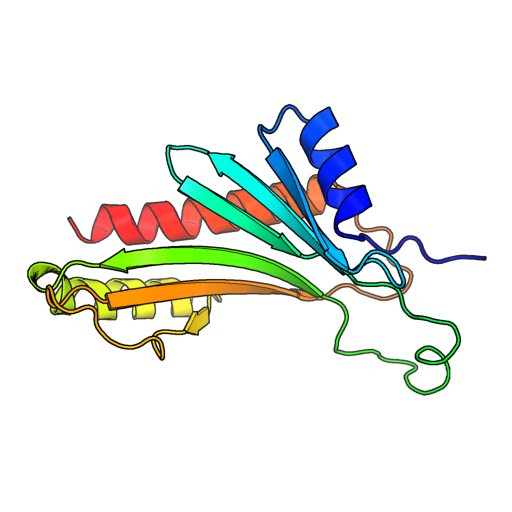69 108 ASP A N 1
ATOM 874 C CA . ASP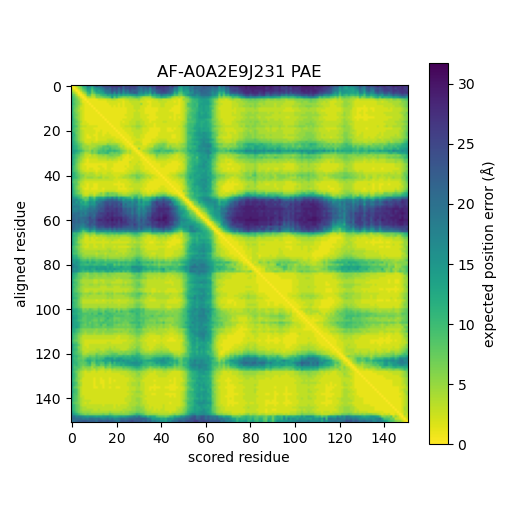 A 1 108 ? -12.271 10.278 20.133 1.00 91.69 108 ASP A CA 1
ATOM 875 C C . ASP A 1 108 ? -11.696 8.960 20.690 1.00 91.69 108 ASP A C 1
ATOM 877 O O . ASP A 1 108 ? -12.432 8.003 20.928 1.00 91.69 108 ASP A O 1
ATOM 881 N N . GLY A 1 109 ? -10.384 8.910 20.936 1.00 89.25 109 GLY A N 1
ATOM 882 C CA . GLY A 1 109 ? -9.670 7.724 21.387 1.00 89.25 109 GLY A CA 1
ATOM 883 C C . GLY A 1 109 ? -9.281 6.761 20.265 1.00 89.25 109 GLY A C 1
ATOM 884 O O . GLY A 1 109 ? -8.727 5.710 20.571 1.00 89.25 109 GLY A O 1
ATOM 885 N N . SER A 1 110 ? -9.558 7.076 18.995 1.00 92.06 110 SER A N 1
ATOM 886 C CA . SER A 1 110 ? -9.096 6.255 17.872 1.00 92.06 110 SER A CA 1
ATOM 887 C C . SER A 1 110 ? -7.588 6.395 17.644 1.00 92.06 110 SER A C 1
ATOM 889 O O . SER A 1 110 ? -7.005 7.461 17.848 1.00 92.06 110 SER A O 1
ATOM 891 N N . SER A 1 111 ? -6.946 5.314 17.209 1.00 91.00 111 SER A N 1
ATOM 892 C CA . SER A 1 111 ? -5.517 5.270 16.891 1.00 91.00 111 SER A CA 1
ATOM 893 C C . SER A 1 111 ? -5.300 5.015 15.403 1.00 91.00 111 SER A C 1
ATOM 895 O O . SER A 1 111 ? -6.053 4.281 14.761 1.00 91.00 111 SER A O 1
ATOM 897 N N . VAL A 1 112 ? -4.267 5.636 14.836 1.00 92.31 112 VAL A N 1
ATOM 898 C CA . VAL A 1 112 ? -3.838 5.379 13.458 1.00 92.31 112 VAL A CA 1
ATOM 899 C C . VAL A 1 112 ? -2.629 4.463 13.501 1.00 92.31 112 VAL A C 1
ATOM 901 O O . VAL A 1 112 ? -1.655 4.745 14.196 1.00 92.31 112 VAL A O 1
ATOM 904 N N . VAL A 1 113 ? -2.691 3.370 12.748 1.00 94.19 113 VAL A N 1
ATOM 905 C CA . VAL A 1 113 ? -1.556 2.469 12.554 1.00 94.19 113 VAL A CA 1
ATOM 906 C C . VAL A 1 113 ? -1.231 2.415 11.069 1.00 94.19 113 VAL A C 1
ATOM 908 O O . VAL A 1 113 ? -2.079 2.049 10.250 1.00 94.19 113 VAL A O 1
ATOM 911 N N . LEU A 1 114 ? 0.003 2.768 10.727 1.00 95.06 114 LEU A N 1
ATOM 912 C CA . LEU A 1 114 ? 0.579 2.567 9.406 1.00 95.06 114 LEU A CA 1
ATOM 913 C C . LEU A 1 114 ? 1.117 1.141 9.330 1.00 95.06 114 LEU A C 1
ATOM 915 O O . LEU A 1 114 ? 1.967 0.761 10.128 1.00 95.06 114 LEU A O 1
ATOM 919 N N . PHE A 1 115 ? 0.661 0.358 8.362 1.00 96.69 115 PHE A N 1
ATOM 920 C CA . PHE A 1 115 ? 1.246 -0.937 8.033 1.00 96.69 115 PHE A CA 1
ATOM 921 C C . PHE A 1 115 ? 2.025 -0.826 6.742 1.00 96.69 115 PHE A C 1
ATOM 923 O O . PHE A 1 115 ? 1.518 -0.262 5.773 1.00 96.69 115 PHE A O 1
ATOM 930 N N . TYR A 1 116 ? 3.219 -1.405 6.703 1.00 96.06 116 TYR A N 1
ATOM 931 C CA . TYR A 1 116 ? 4.065 -1.290 5.527 1.00 96.06 116 TYR A CA 1
ATOM 932 C C . TYR A 1 116 ? 4.989 -2.482 5.320 1.00 96.06 116 TYR A C 1
ATOM 934 O O . TYR A 1 116 ? 5.271 -3.270 6.227 1.00 96.06 116 TYR A O 1
ATOM 942 N N . ARG A 1 117 ? 5.466 -2.624 4.086 1.00 94.25 117 ARG A N 1
ATOM 943 C CA . ARG A 1 117 ? 6.514 -3.570 3.724 1.00 94.25 117 ARG A CA 1
ATOM 944 C C . ARG A 1 117 ? 7.409 -2.976 2.648 1.00 94.25 117 ARG A C 1
ATOM 946 O O . ARG A 1 117 ? 6.925 -2.435 1.657 1.00 94.25 117 ARG A O 1
ATOM 953 N N . GLN A 1 118 ? 8.711 -3.133 2.846 1.00 89.62 118 GLN A N 1
ATOM 954 C CA . GLN A 1 118 ? 9.734 -2.782 1.871 1.00 89.62 118 GLN A CA 1
ATOM 955 C C . GLN A 1 118 ? 10.171 -4.042 1.122 1.00 89.62 118 GLN A C 1
ATOM 957 O O . GLN A 1 118 ? 10.487 -5.068 1.731 1.00 89.62 118 GLN A O 1
ATOM 962 N N . TYR A 1 119 ? 10.159 -3.971 -0.205 1.00 85.94 119 TYR A N 1
ATOM 963 C CA . TYR A 1 119 ? 10.630 -5.030 -1.088 1.00 85.94 119 TYR A CA 1
ATOM 964 C C . TYR A 1 119 ? 11.958 -4.591 -1.700 1.00 85.94 119 TYR A C 1
ATOM 966 O O . TYR A 1 119 ? 11.949 -3.640 -2.484 1.00 85.94 119 TYR A O 1
ATOM 974 N N . PRO A 1 120 ? 13.085 -5.234 -1.347 1.00 80.38 120 PRO A N 1
ATOM 975 C CA . PRO A 1 120 ? 14.389 -4.826 -1.845 1.00 80.38 120 PRO A CA 1
ATOM 976 C C . PRO A 1 120 ? 14.464 -4.998 -3.363 1.00 80.38 120 PRO A C 1
ATOM 978 O O . PRO A 1 120 ? 13.971 -5.982 -3.918 1.00 80.38 120 PRO A O 1
ATOM 981 N N . VAL A 1 121 ? 15.107 -4.037 -4.015 1.00 75.00 121 VAL A N 1
ATOM 982 C CA . VAL A 1 121 ? 15.368 -4.008 -5.452 1.00 75.00 121 VAL A CA 1
ATOM 983 C C . VAL A 1 121 ? 16.855 -4.253 -5.667 1.00 75.00 121 VAL A C 1
ATOM 985 O O . VAL A 1 121 ? 17.697 -3.572 -5.085 1.00 75.00 121 VAL A O 1
ATOM 988 N N . ILE A 1 122 ? 17.189 -5.234 -6.502 1.00 68.38 122 ILE A N 1
ATOM 989 C CA . ILE A 1 122 ? 18.577 -5.485 -6.891 1.00 68.38 122 ILE A CA 1
ATOM 990 C C . ILE A 1 122 ? 18.918 -4.514 -8.024 1.00 68.38 122 ILE A C 1
ATOM 992 O O . ILE A 1 122 ? 18.225 -4.472 -9.040 1.00 68.38 122 ILE A O 1
ATOM 996 N N . ALA A 1 123 ? 19.976 -3.721 -7.844 1.00 58.34 123 ALA A N 1
ATOM 997 C CA . ALA A 1 123 ? 20.493 -2.867 -8.908 1.00 58.34 123 ALA A CA 1
ATOM 998 C C . ALA A 1 123 ? 20.834 -3.724 -10.143 1.00 58.34 123 ALA A C 1
ATOM 1000 O O . ALA A 1 123 ? 21.397 -4.806 -10.002 1.00 58.34 123 ALA A O 1
ATOM 1001 N N . ASP A 1 124 ? 20.473 -3.242 -11.333 1.00 60.09 124 ASP A N 1
ATOM 1002 C CA . ASP A 1 124 ? 20.565 -3.949 -12.623 1.00 60.09 124 ASP A CA 1
ATOM 1003 C C . ASP A 1 124 ? 19.542 -5.075 -12.876 1.00 60.09 124 ASP A C 1
ATOM 1005 O O . ASP A 1 124 ? 19.527 -5.618 -13.985 1.00 60.09 124 ASP A O 1
ATOM 1009 N N . ASP A 1 125 ? 18.654 -5.393 -11.927 1.00 63.66 125 ASP A N 1
ATOM 1010 C CA . ASP A 1 125 ? 17.513 -6.279 -12.186 1.00 63.66 125 ASP A CA 1
ATOM 1011 C C . ASP A 1 125 ? 16.363 -5.510 -12.855 1.00 63.66 125 ASP A C 1
ATOM 1013 O O . ASP A 1 125 ? 16.024 -4.383 -12.477 1.00 63.66 125 ASP A O 1
ATOM 1017 N N . GLU A 1 126 ? 15.741 -6.118 -13.864 1.00 64.19 126 GLU A N 1
ATOM 1018 C CA . GLU A 1 126 ? 14.554 -5.557 -14.504 1.00 64.19 126 GLU A CA 1
ATOM 1019 C C . GLU A 1 126 ? 13.319 -6.061 -13.762 1.00 64.19 126 GLU A C 1
ATOM 1021 O O . GLU A 1 126 ? 12.682 -7.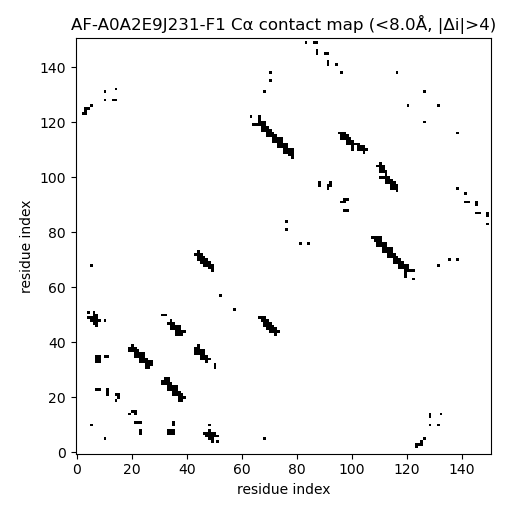048 -14.135 1.00 64.19 126 GLU A O 1
ATOM 1026 N N . ILE A 1 127 ? 12.967 -5.376 -12.674 1.00 72.31 127 ILE A N 1
ATOM 1027 C CA . ILE A 1 127 ? 11.719 -5.679 -11.982 1.00 72.31 127 ILE A CA 1
ATOM 1028 C C . ILE A 1 127 ? 10.559 -5.189 -12.852 1.00 72.31 127 ILE A C 1
ATOM 1030 O O . ILE A 1 127 ? 10.284 -3.995 -12.970 1.00 72.31 127 ILE A O 1
ATOM 1034 N N . GLY A 1 128 ? 9.861 -6.142 -13.463 1.00 82.31 128 GLY A N 1
ATOM 1035 C CA . GLY A 1 128 ? 8.642 -5.878 -14.213 1.00 82.31 128 GLY A CA 1
ATOM 1036 C C . GLY A 1 128 ? 7.489 -5.428 -13.313 1.00 82.31 128 GLY A C 1
ATOM 1037 O O . GLY A 1 128 ? 7.390 -5.816 -12.145 1.00 82.31 128 GLY A O 1
ATOM 1038 N N . ILE A 1 129 ? 6.566 -4.653 -13.887 1.00 88.19 129 ILE A N 1
ATOM 1039 C CA . ILE A 1 129 ? 5.344 -4.212 -13.200 1.00 88.19 129 ILE A CA 1
ATOM 1040 C C . ILE A 1 129 ? 4.532 -5.386 -12.630 1.00 88.19 129 ILE A C 1
ATOM 1042 O O . ILE A 1 129 ? 3.978 -5.268 -11.540 1.00 88.19 129 ILE A O 1
ATOM 1046 N N . ASP A 1 130 ? 4.527 -6.541 -13.298 1.00 90.12 130 ASP A N 1
ATOM 1047 C CA . ASP A 1 130 ? 3.826 -7.744 -12.833 1.00 90.12 130 ASP A CA 1
ATOM 1048 C C . ASP A 1 130 ? 4.317 -8.207 -11.455 1.00 90.12 130 ASP A C 1
ATOM 1050 O O . ASP A 1 130 ? 3.528 -8.647 -10.615 1.00 90.12 130 ASP A O 1
ATOM 1054 N N . THR A 1 131 ? 5.616 -8.056 -11.179 1.00 89.62 131 THR A N 1
ATOM 1055 C CA . THR A 1 131 ? 6.186 -8.347 -9.861 1.00 89.62 131 THR A CA 1
ATOM 1056 C C . THR A 1 131 ? 5.666 -7.361 -8.821 1.00 89.62 131 THR A C 1
ATOM 1058 O O . THR A 1 131 ? 5.264 -7.788 -7.740 1.00 89.62 131 THR A O 1
ATOM 1061 N N . VAL A 1 132 ? 5.607 -6.065 -9.143 1.00 90.75 132 VAL A N 1
ATOM 1062 C CA . VAL A 1 132 ? 5.057 -5.030 -8.248 1.00 90.75 132 VAL A CA 1
ATOM 1063 C C . VAL A 1 132 ? 3.595 -5.319 -7.923 1.00 90.75 132 VAL A C 1
ATOM 1065 O O . VAL A 1 132 ? 3.220 -5.353 -6.753 1.00 90.75 132 VAL A O 1
ATOM 1068 N N . ILE A 1 133 ? 2.790 -5.619 -8.945 1.00 93.75 133 ILE A N 1
ATOM 1069 C CA . ILE A 1 133 ? 1.377 -5.987 -8.809 1.00 93.75 133 ILE A CA 1
ATOM 1070 C C . ILE A 1 133 ? 1.221 -7.224 -7.921 1.00 93.75 133 ILE A C 1
ATOM 1072 O O . ILE A 1 133 ? 0.391 -7.244 -7.013 1.00 93.75 133 ILE A O 1
ATOM 1076 N N . LYS A 1 134 ? 2.047 -8.255 -8.126 1.00 94.38 134 LYS A N 1
ATOM 1077 C CA . LYS A 1 134 ? 2.024 -9.460 -7.292 1.00 94.38 134 LYS A CA 1
ATOM 1078 C C . LYS A 1 134 ? 2.342 -9.147 -5.829 1.00 94.38 134 LYS A C 1
ATOM 1080 O O . LYS A 1 134 ? 1.649 -9.645 -4.944 1.00 94.38 134 LYS A O 1
ATOM 1085 N N . GLN A 1 135 ? 3.367 -8.337 -5.560 1.00 93.44 135 GLN A N 1
ATOM 1086 C CA . GLN A 1 135 ? 3.720 -7.956 -4.189 1.00 93.44 135 GLN A CA 1
ATOM 1087 C C . GLN A 1 135 ? 2.643 -7.089 -3.533 1.00 93.44 135 GLN A C 1
ATOM 1089 O O . GLN A 1 135 ? 2.324 -7.295 -2.361 1.00 93.44 135 GLN A O 1
ATOM 1094 N N . PHE A 1 136 ? 2.033 -6.182 -4.296 1.00 95.38 136 PHE A N 1
ATOM 1095 C CA . PHE A 1 136 ? 0.883 -5.402 -3.858 1.00 95.38 136 PHE A CA 1
ATOM 1096 C C . PHE A 1 136 ? -0.297 -6.306 -3.480 1.00 95.38 136 PHE A C 1
ATOM 1098 O O . PHE A 1 136 ? -0.785 -6.249 -2.353 1.00 95.38 136 PHE A O 1
ATOM 1105 N N . ASN A 1 137 ? -0.699 -7.223 -4.359 1.00 95.25 137 ASN A N 1
ATOM 1106 C CA . ASN A 1 137 ? -1.804 -8.145 -4.095 1.00 95.25 137 ASN A CA 1
ATOM 1107 C C . ASN A 1 137 ? -1.522 -9.055 -2.883 1.00 95.25 137 ASN A C 1
ATOM 1109 O O . ASN A 1 137 ? -2.390 -9.257 -2.039 1.00 95.25 137 ASN A O 1
ATOM 1113 N N . ASN A 1 138 ? -0.292 -9.549 -2.723 1.00 95.12 138 ASN A N 1
ATOM 1114 C CA . ASN A 1 138 ? 0.084 -10.330 -1.539 1.00 95.12 138 ASN A CA 1
ATOM 1115 C C . ASN A 1 138 ? -0.004 -9.509 -0.242 1.00 95.12 138 ASN A C 1
ATOM 1117 O O . ASN A 1 138 ? -0.441 -10.018 0.797 1.00 95.12 138 ASN A O 1
ATOM 1121 N N . PHE A 1 139 ? 0.418 -8.243 -0.295 1.00 96.00 139 PHE A N 1
ATOM 1122 C CA . PHE A 1 139 ? 0.327 -7.320 0.830 1.00 96.00 139 PHE A CA 1
ATOM 1123 C C . PHE A 1 139 ? -1.134 -7.057 1.207 1.00 96.00 139 PHE A C 1
ATOM 1125 O O . PHE A 1 139 ? -1.506 -7.256 2.365 1.00 96.00 139 PHE A O 1
ATOM 1132 N N . THR A 1 140 ? -1.981 -6.704 0.234 1.00 95.25 140 THR A N 1
ATOM 1133 C CA . THR A 1 140 ? -3.410 -6.442 0.472 1.00 95.25 140 THR A CA 1
ATOM 1134 C C . THR A 1 140 ? -4.119 -7.652 1.081 1.00 95.25 140 THR A C 1
ATOM 1136 O O . THR A 1 140 ? -4.789 -7.500 2.101 1.00 95.25 140 THR A O 1
ATOM 1139 N N . VAL A 1 141 ? -3.902 -8.863 0.551 1.00 94.75 141 VAL A N 1
ATOM 1140 C CA . VAL A 1 141 ? -4.481 -10.109 1.089 1.00 94.75 141 VAL A CA 1
ATOM 1141 C C . VAL A 1 141 ? -4.050 -10.351 2.536 1.00 94.75 141 VAL A C 1
ATOM 1143 O O . VAL A 1 141 ? -4.873 -10.724 3.372 1.00 94.75 141 VAL A O 1
ATOM 1146 N N . SER A 1 142 ? -2.777 -10.108 2.861 1.00 95.25 142 SER A N 1
ATOM 1147 C CA . SER A 1 142 ? -2.257 -10.290 4.223 1.00 95.25 142 SER A CA 1
ATOM 1148 C C . SER A 1 142 ? -2.914 -9.324 5.213 1.00 95.25 142 SER A C 1
ATOM 1150 O O . SER A 1 142 ? -3.353 -9.749 6.284 1.00 95.25 142 SER A O 1
ATOM 1152 N N . ILE A 1 143 ? -3.047 -8.047 4.832 1.00 95.00 143 ILE A N 1
ATOM 1153 C CA . ILE A 1 143 ? -3.750 -7.026 5.621 1.00 95.00 143 ILE A CA 1
ATOM 1154 C C . ILE A 1 143 ? -5.220 -7.408 5.804 1.00 95.00 143 ILE A C 1
ATOM 1156 O O . ILE A 1 143 ? -5.704 -7.488 6.931 1.00 95.00 143 ILE A O 1
ATOM 1160 N N . GLN A 1 144 ? -5.931 -7.694 4.713 1.00 92.56 144 GLN A N 1
ATOM 1161 C CA . GLN A 1 144 ? -7.357 -8.020 4.746 1.00 92.56 144 GLN A CA 1
ATOM 1162 C C . GLN A 1 144 ? -7.639 -9.274 5.584 1.00 92.56 144 GLN A C 1
ATOM 1164 O O . GLN A 1 144 ? -8.559 -9.271 6.400 1.00 92.56 144 GLN A O 1
ATOM 1169 N N . SER A 1 145 ? -6.817 -10.319 5.453 1.00 92.31 145 SER A N 1
ATOM 1170 C CA . SER A 1 145 ? -6.945 -11.548 6.242 1.00 92.31 145 SER A CA 1
ATOM 1171 C C . SER A 1 145 ? -6.736 -11.305 7.739 1.00 92.31 145 SER A C 1
ATOM 1173 O O . SER A 1 145 ? -7.460 -11.870 8.561 1.00 92.31 145 SER A O 1
ATOM 1175 N N . ALA A 1 146 ? -5.771 -10.456 8.108 1.00 92.00 146 ALA A N 1
ATOM 1176 C CA . ALA A 1 146 ? -5.538 -10.110 9.505 1.00 92.00 146 ALA A CA 1
ATOM 1177 C C . ALA A 1 146 ? -6.716 -9.320 10.094 1.00 92.00 146 ALA A C 1
ATOM 1179 O O . ALA A 1 146 ? -7.196 -9.673 11.171 1.00 92.00 146 ALA A O 1
ATOM 1180 N N . LEU A 1 147 ? -7.221 -8.321 9.363 1.00 88.88 147 LEU A N 1
ATOM 1181 C CA . LEU A 1 147 ? -8.352 -7.494 9.795 1.00 88.88 147 LEU A CA 1
ATOM 1182 C C . LEU A 1 147 ? -9.656 -8.298 9.925 1.00 88.88 147 LEU A C 1
ATOM 1184 O O . LEU A 1 147 ? -10.381 -8.117 10.896 1.00 88.88 147 LEU A O 1
ATOM 1188 N N . ALA A 1 148 ? -9.944 -9.208 8.990 1.00 85.62 148 ALA A N 1
ATOM 1189 C CA . ALA A 1 148 ? -11.166 -10.019 9.020 1.00 85.62 148 ALA A CA 1
ATOM 1190 C C . ALA A 1 148 ? -11.193 -11.031 10.177 1.00 85.62 148 ALA A C 1
ATOM 1192 O O . ALA A 1 148 ? -12.254 -11.376 10.675 1.00 85.62 148 ALA A O 1
ATOM 1193 N N . SER A 1 149 ? -10.028 -11.516 10.613 1.00 71.38 149 SER A N 1
ATOM 1194 C CA . SER A 1 149 ? -9.926 -12.506 11.696 1.00 71.38 149 SER A CA 1
ATOM 1195 C C . SER A 1 149 ? -10.065 -11.941 13.112 1.00 71.38 149 SER A C 1
ATOM 1197 O O . SER A 1 149 ? -10.008 -12.702 14.074 1.00 71.38 149 SER A O 1
ATOM 1199 N N . ALA A 1 150 ? -10.144 -10.616 13.231 1.00 62.31 150 ALA A N 1
ATOM 1200 C CA . ALA A 1 150 ? -10.236 -9.898 14.496 1.00 62.31 150 ALA A CA 1
ATOM 1201 C C . ALA A 1 150 ? -11.677 -9.474 14.844 1.00 62.31 150 ALA A C 1
ATOM 1203 O O . ALA A 1 150 ? -11.889 -8.893 15.907 1.00 62.31 150 ALA A O 1
ATOM 1204 N N . GLN A 1 151 ? -12.626 -9.754 13.943 1.00 56.25 151 GLN A N 1
ATOM 1205 C CA . GLN A 1 151 ? -14.073 -9.609 14.124 1.00 56.25 151 GLN A CA 1
ATOM 1206 C C . GLN A 1 151 ? -14.669 -10.902 14.683 1.00 56.25 151 GLN A C 1
ATOM 1208 O O . GLN A 1 151 ? -15.612 -10.794 15.496 1.00 56.25 151 GLN A O 1
#

Solvent-accessible surface area (backbone atoms only — not comparable to full-atom values): 8782 Å² total; per-residue (Å²): 141,87,80,76,64,51,22,21,67,56,50,41,56,44,39,49,76,72,67,50,55,63,48,76,51,67,84,38,81,82,75,62,41,50,30,22,41,35,59,53,97,94,39,68,35,40,36,34,30,37,71,75,80,48,91,81,59,69,81,78,46,103,68,60,91,80,40,35,39,37,39,37,38,75,44,80,42,53,55,92,40,55,80,43,48,58,54,37,53,56,53,36,46,77,69,67,30,48,75,49,62,83,56,74,65,42,97,86,48,28,38,45,35,39,37,34,38,74,44,80,50,63,88,94,52,80,74,50,60,69,58,54,52,50,53,49,53,55,49,51,51,53,53,52,54,42,60,62,74,64,112

Nearest PDB structures (foldseek):
  6vu7-assembly1_D  TM=7.081E-01  e=7.703E-03  Escherichia coli 55989
  5fr7-assembly1_B  TM=6.819E-01  e=2.807E-02  Erwinia amylovora CFBP1430
  2bk0-assembly2_B  TM=2.795E-01  e=4.236E-02  Apium graveolens
  2wql-assembly1_A  TM=2.582E-01  e=4.493E-02  Daucus carota
  8yqu-assembly1_C  TM=3.754E-01  e=1.621E+00  African swine fever virus

Mean predicted aligned error: 7.51 Å

Sequence (151 aa):
MRTNELSSRKIYEGLKKAGYECDLDIWMKTPEWARVQIFQDGKTWTIEGVDAIGEGIASQTKFSNDLYIHIQIEKVFKKEEDASVENIIRRLHRSFIQSDNSAPVNNDGSSVVLFYRQYPVIADDEIGIDTVIKQFNNFTVSIQSALASAQ

pLDDT: mean 81.99, std 17.84, range [31.0, 97.19]

Radius of gyration: 17.01 Å; Cα contacts (8 Å, |Δi|>4): 224; chains: 1; bounding box: 44×31×42 Å